Protein AF-A0A1T2L391-F1 (afdb_monomer)

Secondary structure (DSSP, 8-state):
---------S-PPTT-EEEEEEE-TTS-EEEEEEE--

Radius of gyration: 12.39 Å; Cα contacts (8 Å, |Δi|>4): 36; chains: 1; bounding box: 23×15×32 Å

InterPro domains:
  IPR013783 Immunoglobulin-like fold [G3DSA:2.60.40.10] (1-37)
  IPR014756 Immunoglobulin E-set [SSF81296] (1-36)
  IPR014880 Sulphur oxidation protein SoxZ [PF08770] (1-33)

Solvent-accessible surface area (backbone atoms only — not comparable to full-atom values): 2718 Å² total; per-residue (Å²): 136,87,86,84,87,88,86,86,85,83,90,80,54,74,65,40,80,48,74,50,72,52,70,52,101,83,73,51,72,56,74,52,77,47,64,40,118

Structure (mmCIF, N/CA/C/O backbone):
data_AF-A0A1T2L391-F1
#
_entry.id   AF-A0A1T2L391-F1
#
loop_
_atom_site.group_PDB
_atom_site.id
_atom_site.type_symbol
_atom_site.label_atom_id
_atom_site.label_alt_id
_atom_site.label_comp_id
_atom_site.label_asym_id
_atom_site.label_entity_id
_atom_site.label_seq_id
_atom_site.pdbx_PDB_ins_code
_atom_site.Cartn_x
_atom_site.Cartn_y
_atom_site.Cartn_z
_atom_site.occupancy
_atom_site.B_iso_or_equiv
_atom_site.auth_seq_id
_atom_site.auth_comp_id
_atom_site.auth_asym_id
_atom_site.auth_atom_id
_atom_site.pdbx_PDB_model_num
ATOM 1 N N . LYS A 1 1 ? -0.070 -8.419 -19.106 1.00 64.69 1 LYS A N 1
ATOM 2 C CA . LYS A 1 1 ? -0.367 -9.289 -17.940 1.00 64.69 1 LYS A CA 1
ATOM 3 C C . LYS A 1 1 ? -0.735 -8.370 -16.790 1.00 64.69 1 LYS A C 1
ATOM 5 O O . LYS A 1 1 ? 0.006 -7.419 -16.596 1.00 64.69 1 LYS A O 1
ATOM 10 N N . ASN A 1 2 ? -1.834 -8.631 -16.086 1.00 76.12 2 ASN A N 1
ATOM 11 C CA . ASN A 1 2 ? -2.282 -7.809 -14.959 1.00 76.12 2 ASN A CA 1
ATOM 12 C C . ASN A 1 2 ? -1.752 -8.457 -13.674 1.00 76.12 2 ASN A C 1
ATOM 14 O O . ASN A 1 2 ? -2.279 -9.502 -13.287 1.00 76.12 2 ASN A O 1
ATOM 18 N N . PRO A 1 3 ? -0.658 -7.949 -13.082 1.00 76.38 3 PRO A N 1
ATOM 19 C CA . PRO A 1 3 ? -0.130 -8.514 -11.850 1.00 76.38 3 PRO A CA 1
ATOM 20 C C . PRO A 1 3 ? -1.139 -8.308 -10.715 1.00 76.38 3 PRO A 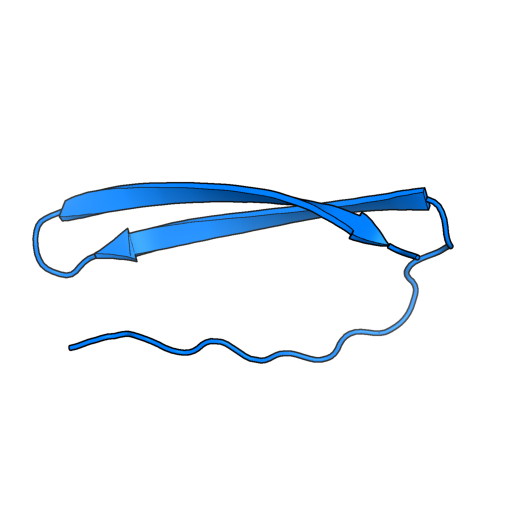C 1
ATOM 22 O O . PRO A 1 3 ? -1.716 -7.233 -10.573 1.00 76.38 3 PRO A O 1
ATOM 25 N N . TYR A 1 4 ? -1.354 -9.354 -9.920 1.00 86.81 4 TYR A N 1
ATOM 26 C CA . TYR A 1 4 ? -2.176 -9.315 -8.715 1.00 86.81 4 TYR A CA 1
ATOM 27 C C . TYR A 1 4 ? -1.280 -9.577 -7.506 1.00 86.81 4 TYR A C 1
ATOM 29 O O . TYR A 1 4 ? -0.524 -10.549 -7.500 1.00 86.81 4 TYR A O 1
ATOM 37 N N . LEU A 1 5 ? -1.371 -8.712 -6.497 1.00 85.50 5 LEU A N 1
ATOM 38 C CA . LEU A 1 5 ? -0.614 -8.807 -5.255 1.00 85.50 5 LEU A CA 1
ATOM 39 C C . LEU A 1 5 ? -1.589 -8.889 -4.079 1.00 85.50 5 LEU A C 1
ATOM 41 O O . LEU A 1 5 ? -2.476 -8.051 -3.940 1.00 85.50 5 LEU A O 1
ATOM 45 N N . SER A 1 6 ? -1.404 -9.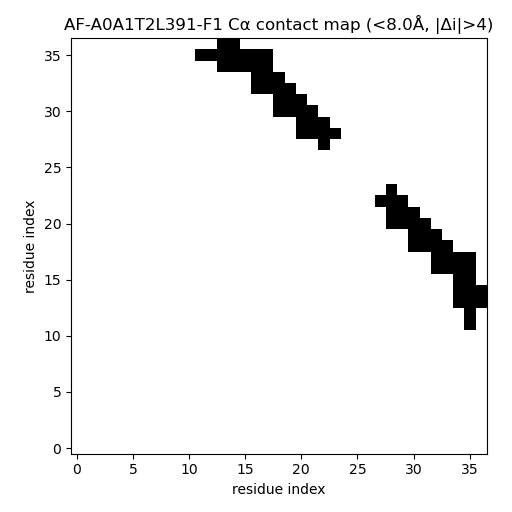892 -3.224 1.00 90.50 6 SER A N 1
ATOM 46 C CA . SER A 1 6 ? -2.143 -10.054 -1.973 1.00 90.50 6 SER A CA 1
ATOM 47 C C . SER A 1 6 ? -1.169 -10.408 -0.860 1.00 90.50 6 SER A C 1
ATOM 49 O O . SER A 1 6 ? -0.266 -11.222 -1.051 1.00 90.50 6 SER A O 1
ATOM 51 N N . PHE A 1 7 ? -1.340 -9.779 0.297 1.00 88.81 7 PHE A N 1
ATOM 52 C CA . PHE A 1 7 ? -0.519 -10.001 1.479 1.00 88.81 7 PHE A CA 1
ATOM 53 C C . PHE A 1 7 ? -1.364 -9.827 2.736 1.00 88.81 7 PHE A C 1
ATOM 55 O O . PHE A 1 7 ? -2.438 -9.225 2.725 1.00 88.81 7 PHE A O 1
ATOM 62 N N . LYS A 1 8 ? 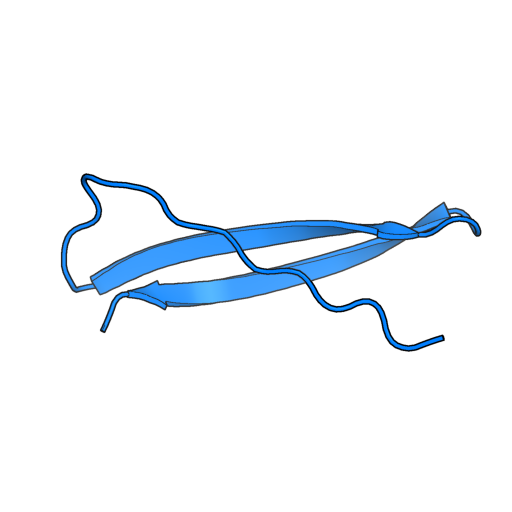-0.861 -10.363 3.844 1.00 91.12 8 LYS A N 1
ATOM 63 C CA . LYS A 1 8 ? -1.472 -10.240 5.163 1.00 91.12 8 LYS A CA 1
ATOM 64 C C . LYS A 1 8 ? -0.387 -9.883 6.160 1.00 91.12 8 LYS A C 1
ATOM 66 O O . LYS A 1 8 ? 0.671 -10.501 6.174 1.00 91.12 8 LYS A O 1
ATOM 71 N N . PHE A 1 9 ? -0.680 -8.921 7.015 1.00 90.06 9 PHE A N 1
ATOM 72 C CA . PHE A 1 9 ? 0.192 -8.507 8.102 1.00 90.06 9 PHE A CA 1
ATOM 73 C C . PHE A 1 9 ? -0.645 -8.296 9.369 1.00 90.06 9 PHE A C 1
ATOM 75 O O . PHE A 1 9 ? -1.877 -8.311 9.320 1.00 90.06 9 PHE A O 1
ATOM 82 N N . LYS A 1 10 ? 0.016 -8.187 10.521 1.00 92.88 10 LYS A N 1
ATOM 83 C CA . LYS A 1 10 ? -0.621 -7.925 11.819 1.00 92.88 10 LYS A CA 1
ATOM 84 C C . LYS A 1 10 ? -0.128 -6.581 12.350 1.00 92.88 10 LYS A C 1
ATOM 86 O O . LYS A 1 10 ? 0.983 -6.181 12.025 1.00 92.88 10 LYS A O 1
ATOM 91 N N . GLY A 1 11 ? -0.925 -5.940 13.204 1.00 91.69 11 GLY A N 1
ATOM 92 C CA . GLY A 1 11 ? -0.491 -4.767 13.968 1.00 91.69 11 GLY A CA 1
ATOM 93 C C . GLY A 1 11 ? -0.784 -3.400 13.345 1.00 91.69 11 GLY A C 1
ATOM 94 O O . GLY A 1 11 ? -0.307 -2.417 13.891 1.00 91.69 11 GLY A O 1
ATOM 95 N N . ALA A 1 12 ? -1.567 -3.316 12.262 1.00 92.25 12 ALA A N 1
ATOM 96 C CA . ALA A 1 12 ? -2.135 -2.036 11.828 1.00 92.25 12 ALA A CA 1
ATOM 97 C C . ALA A 1 12 ? -3.347 -1.653 12.682 1.00 92.25 12 ALA A C 1
ATOM 99 O O . ALA A 1 12 ? -4.193 -2.497 12.995 1.00 92.25 12 ALA A O 1
ATOM 100 N N . ALA A 1 13 ? -3.448 -0.368 12.993 1.00 94.81 13 ALA A N 1
ATOM 101 C CA . ALA A 1 13 ? -4.641 0.262 13.520 1.00 94.81 13 ALA A CA 1
ATOM 102 C C . ALA A 1 13 ? -5.519 0.812 12.384 1.00 94.81 13 ALA A C 1
ATOM 104 O O . ALA A 1 13 ? -5.074 1.063 11.262 1.00 94.81 13 ALA A O 1
ATOM 105 N N . LYS A 1 14 ? -6.801 1.026 12.688 1.00 94.25 14 LYS A N 1
ATOM 106 C CA . LYS A 1 14 ? -7.710 1.744 11.793 1.00 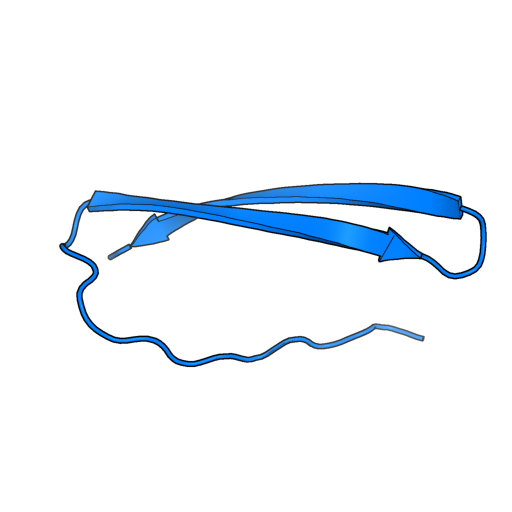94.25 14 LYS A CA 1
ATOM 107 C C . LYS A 1 14 ? -7.210 3.175 11.589 1.00 94.25 14 LYS A C 1
ATOM 109 O O . LYS A 1 14 ? -6.944 3.877 12.559 1.00 94.25 14 LYS A O 1
ATOM 114 N N . GLY A 1 15 ? -7.158 3.613 10.336 1.00 94.81 15 GLY A N 1
ATOM 115 C CA . GLY A 1 15 ? -6.655 4.926 9.940 1.00 94.81 15 GLY A CA 1
ATOM 116 C C . GLY A 1 15 ? -5.160 4.957 9.625 1.00 94.81 15 GLY A C 1
ATOM 117 O O . GLY A 1 15 ? -4.705 5.953 9.062 1.00 94.81 15 GLY A O 1
ATOM 118 N N . ASP A 1 16 ? -4.415 3.883 9.910 1.00 96.38 16 ASP A N 1
ATOM 119 C CA . ASP A 1 16 ? -3.015 3.787 9.503 1.00 96.38 16 ASP A CA 1
ATOM 120 C C . ASP A 1 16 ? -2.889 3.880 7.985 1.00 96.38 16 ASP A C 1
ATOM 122 O O . ASP A 1 16 ? -3.715 3.355 7.229 1.00 96.38 16 ASP A O 1
ATOM 126 N N . LYS A 1 17 ? -1.822 4.539 7.538 1.00 96.06 17 LYS A N 1
ATOM 127 C CA . LYS A 1 17 ? -1.483 4.631 6.124 1.00 96.06 17 LYS A CA 1
ATOM 128 C C . LYS A 1 17 ? -0.699 3.402 5.692 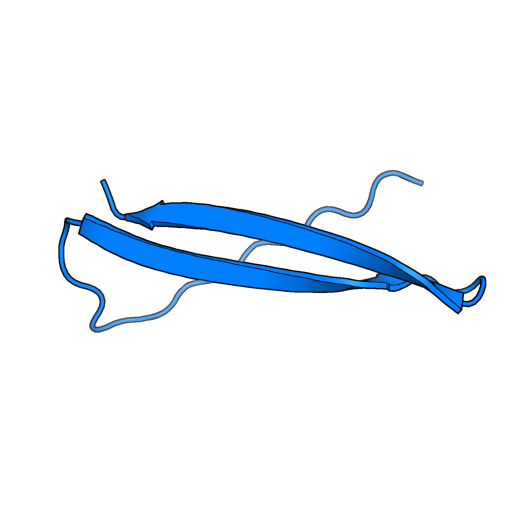1.00 96.06 17 LYS A C 1
ATOM 130 O O . LYS A 1 17 ? 0.316 3.053 6.289 1.00 96.06 17 LYS A O 1
ATOM 135 N N . LEU A 1 18 ? -1.159 2.785 4.615 1.00 93.62 18 LEU A N 1
ATOM 136 C CA . LEU A 1 18 ? -0.494 1.697 3.923 1.00 93.62 18 LEU A CA 1
ATOM 137 C C . LEU A 1 18 ? -0.063 2.190 2.544 1.00 93.62 18 LEU A C 1
ATOM 139 O O . LEU A 1 18 ? -0.908 2.555 1.726 1.00 93.62 18 LEU A O 1
ATOM 143 N N . THR A 1 19 ? 1.240 2.145 2.282 1.00 95.00 19 THR A N 1
ATOM 144 C CA . THR A 1 19 ? 1.824 2.483 0.980 1.00 95.00 19 THR A CA 1
ATOM 145 C C . THR A 1 19 ? 2.417 1.230 0.351 1.00 95.00 19 THR A C 1
ATOM 147 O O . THR A 1 19 ? 3.152 0.486 1.000 1.00 95.00 19 THR A O 1
ATOM 150 N N . ILE A 1 20 ? 2.103 0.994 -0.919 1.00 93.00 20 ILE A N 1
ATOM 151 C CA . ILE A 1 20 ? 2.660 -0.089 -1.730 1.00 93.00 20 ILE A CA 1
ATOM 152 C C . ILE A 1 20 ? 3.356 0.556 -2.923 1.00 93.00 20 ILE A C 1
ATOM 154 O O . ILE A 1 20 ? 2.752 1.392 -3.587 1.00 93.00 20 ILE A O 1
ATOM 158 N N . SER A 1 21 ? 4.592 0.157 -3.214 1.00 94.69 21 SER A N 1
ATOM 159 C CA . SER A 1 21 ? 5.338 0.585 -4.400 1.00 94.69 21 SER A CA 1
ATOM 160 C C . SER A 1 21 ? 5.977 -0.607 -5.107 1.00 94.69 21 SER A C 1
ATOM 162 O O . SER A 1 21 ? 6.268 -1.631 -4.485 1.00 94.69 21 SER A O 1
ATOM 164 N N . TRP A 1 22 ? 6.169 -0.498 -6.420 1.00 92.12 22 TRP A N 1
ATOM 165 C CA . TRP A 1 22 ? 6.800 -1.549 -7.219 1.00 92.12 22 TRP A CA 1
ATOM 166 C C . TRP A 1 22 ? 7.563 -0.985 -8.416 1.00 92.12 22 TRP A C 1
ATOM 168 O O . TRP A 1 22 ? 7.338 0.146 -8.843 1.00 92.12 22 TRP A O 1
ATOM 178 N N . VAL A 1 23 ? 8.458 -1.814 -8.958 1.00 93.31 23 VAL A N 1
ATOM 179 C CA . VAL A 1 23 ? 9.156 -1.599 -10.230 1.00 93.31 23 VAL A CA 1
ATOM 180 C C . VAL A 1 23 ? 8.793 -2.753 -11.162 1.00 93.31 23 VAL A C 1
ATOM 182 O O . VAL A 1 23 ? 8.812 -3.915 -10.749 1.00 93.31 23 VAL A O 1
ATOM 185 N N . ASP A 1 24 ? 8.421 -2.449 -12.400 1.00 90.62 24 ASP A N 1
ATOM 186 C CA . ASP A 1 24 ? 8.108 -3.445 -13.416 1.00 90.62 24 ASP A CA 1
ATOM 187 C C . ASP A 1 24 ? 9.368 -3.956 -14.138 1.00 90.62 24 ASP A C 1
ATOM 189 O O . ASP A 1 24 ? 10.482 -3.456 -13.982 1.00 90.62 24 ASP A O 1
ATOM 193 N N . ASN A 1 25 ? 9.197 -4.983 -14.970 1.00 91.06 25 ASN A N 1
ATOM 194 C CA . ASN A 1 25 ? 10.300 -5.592 -15.715 1.00 91.06 25 ASN A CA 1
ATOM 195 C C . ASN A 1 25 ? 10.830 -4.738 -16.884 1.00 91.06 25 ASN A C 1
ATOM 197 O O . ASN A 1 25 ? 11.728 -5.181 -17.596 1.00 91.06 25 ASN A O 1
ATOM 201 N N . LYS A 1 26 ? 10.261 -3.554 -17.112 1.00 92.94 26 LYS A N 1
ATOM 202 C CA . LYS A 1 26 ? 10.709 -2.550 -18.081 1.00 92.94 26 LYS A CA 1
ATOM 203 C C . LYS A 1 26 ? 11.345 -1.335 -17.394 1.00 92.94 26 LYS A C 1
ATOM 205 O O . LYS A 1 26 ? 11.732 -0.399 -18.087 1.00 92.94 26 LYS A O 1
ATOM 210 N N . GLY A 1 27 ? 11.476 -1.356 -16.066 1.00 94.88 27 GLY A N 1
ATOM 211 C CA . GLY A 1 27 ? 12.048 -0.269 -15.274 1.00 94.88 27 GLY A CA 1
ATOM 212 C C . GLY A 1 27 ? 11.066 0.857 -14.938 1.00 94.88 27 GLY A C 1
ATOM 213 O O . GLY A 1 27 ? 11.492 1.867 -14.386 1.00 94.88 27 GLY A O 1
ATOM 214 N N . GLY A 1 28 ? 9.775 0.706 -15.248 1.00 94.25 28 GLY A N 1
ATOM 215 C CA . GLY A 1 28 ? 8.730 1.616 -14.780 1.00 94.25 28 GLY A CA 1
ATOM 216 C C . GLY A 1 28 ? 8.451 1.404 -13.294 1.00 94.25 28 GLY A C 1
ATOM 217 O O . GLY A 1 28 ? 8.585 0.288 -12.797 1.00 94.25 28 GLY A O 1
ATOM 218 N N . SER A 1 29 ? 8.058 2.451 -12.575 1.00 94.56 29 SER A N 1
ATOM 219 C CA . SER A 1 29 ? 7.693 2.365 -11.160 1.00 94.56 29 SER A CA 1
ATOM 220 C C . SER A 1 29 ? 6.344 3.015 -10.891 1.00 94.56 29 SER A C 1
ATOM 222 O O . SER A 1 29 ? 5.932 3.925 -11.609 1.00 94.56 29 SER A O 1
ATOM 224 N N . ASP A 1 30 ? 5.651 2.530 -9.864 1.00 94.25 30 ASP A N 1
ATOM 225 C CA . ASP A 1 30 ? 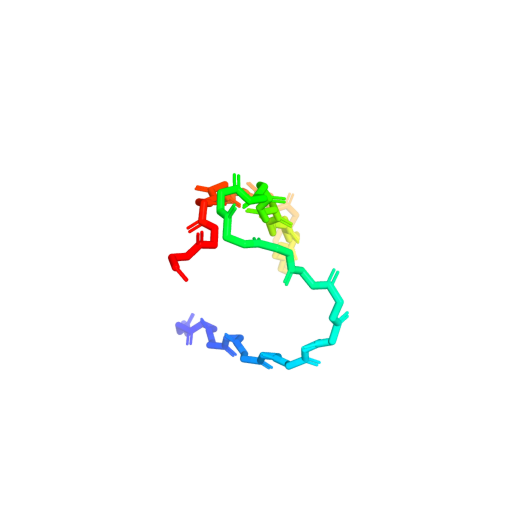4.381 3.103 -9.421 1.00 94.25 30 ASP A CA 1
ATOM 226 C C . ASP A 1 30 ? 4.170 2.873 -7.915 1.00 94.25 30 ASP A 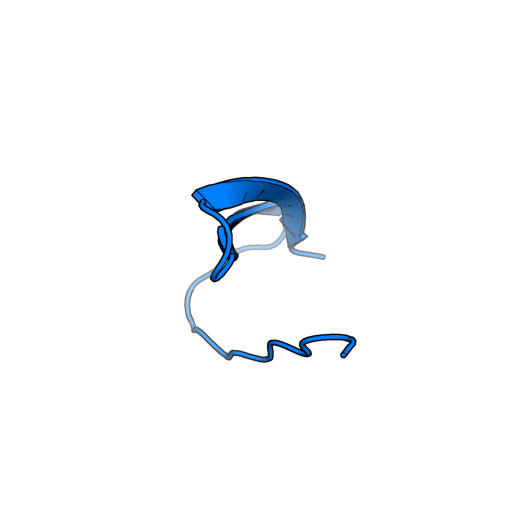C 1
ATOM 228 O O . ASP A 1 30 ? 4.879 2.078 -7.282 1.00 94.25 30 ASP A O 1
ATOM 232 N N . SER A 1 31 ? 3.215 3.597 -7.329 1.00 95.00 31 SER A N 1
ATOM 233 C CA . SER A 1 31 ? 2.846 3.472 -5.922 1.00 95.00 31 SER A CA 1
ATOM 234 C C . SER A 1 31 ? 1.384 3.820 -5.650 1.00 95.00 31 SER A C 1
ATOM 236 O O . SER A 1 31 ? 0.802 4.686 -6.296 1.00 95.00 31 SER A O 1
ATOM 23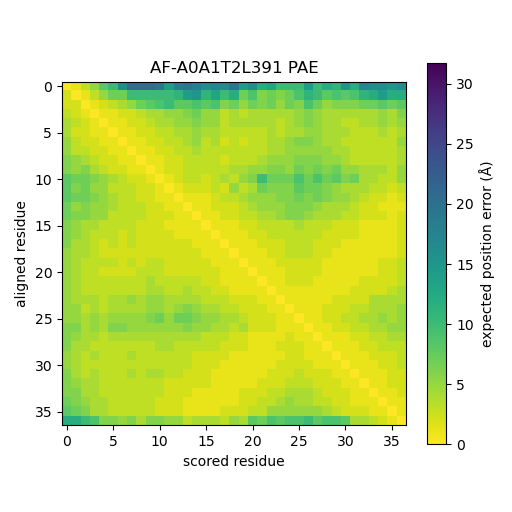8 N N . VAL A 1 32 ? 0.811 3.187 -4.629 1.00 94.06 32 VAL A N 1
ATOM 239 C CA . VAL A 1 32 ? -0.537 3.461 -4.123 1.00 94.06 32 VAL A CA 1
ATOM 240 C C . VAL A 1 32 ? -0.483 3.628 -2.610 1.00 94.06 32 VAL A C 1
AT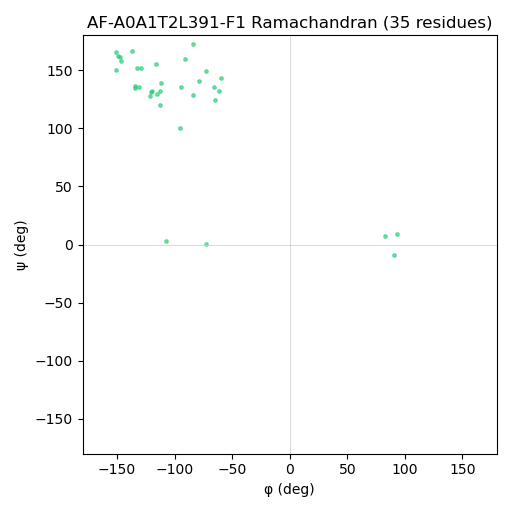OM 242 O O . VAL A 1 32 ? 0.132 2.822 -1.913 1.00 94.06 32 VAL A O 1
ATOM 245 N N . GLU A 1 33 ? -1.170 4.651 -2.105 1.00 96.00 33 GLU A N 1
ATOM 246 C CA . GLU A 1 33 ? -1.410 4.874 -0.677 1.00 96.00 33 GLU A CA 1
ATOM 247 C C . GLU A 1 33 ? -2.897 4.673 -0.357 1.00 96.00 33 GLU A C 1
ATOM 249 O O . GLU A 1 33 ? -3.780 5.094 -1.106 1.00 96.00 33 GLU A O 1
ATOM 254 N N . THR A 1 34 ? -3.188 4.027 0.771 1.00 95.12 34 THR A N 1
ATOM 255 C CA . THR A 1 34 ? -4.552 3.861 1.277 1.00 95.12 34 THR A CA 1
ATOM 256 C C . THR A 1 34 ? -4.589 3.867 2.802 1.00 95.12 34 THR A C 1
ATOM 258 O O . THR A 1 34 ? -3.589 3.581 3.455 1.00 95.12 34 THR A O 1
ATOM 261 N N . ALA A 1 35 ? -5.750 4.181 3.375 1.00 95.56 35 ALA A N 1
ATOM 262 C CA . ALA A 1 35 ? -5.975 4.094 4.813 1.00 95.56 35 ALA A CA 1
ATOM 263 C C . ALA A 1 35 ? -6.598 2.739 5.180 1.00 95.56 35 ALA A C 1
ATOM 265 O O . ALA A 1 35 ? -7.551 2.288 4.536 1.00 95.56 35 ALA A O 1
ATOM 266 N N . ILE A 1 36 ? -6.094 2.112 6.242 1.00 92.25 36 ILE A N 1
ATOM 267 C CA . ILE A 1 36 ? -6.674 0.896 6.820 1.00 92.25 36 ILE A CA 1
ATOM 268 C C . ILE A 1 36 ? -8.072 1.231 7.377 1.00 92.25 36 ILE A C 1
ATOM 270 O O . ILE A 1 36 ? -8.216 2.160 8.175 1.00 92.25 36 ILE A O 1
ATOM 274 N N . LYS A 1 37 ? -9.107 0.504 6.932 1.00 86.00 37 LYS A N 1
ATOM 275 C CA . LYS A 1 37 ? -10.515 0.730 7.321 1.00 86.00 37 LYS A CA 1
ATOM 276 C C . LYS A 1 37 ? -10.898 0.085 8.649 1.00 86.00 37 LYS A C 1
ATOM 278 O O . LYS A 1 37 ? -10.360 -0.998 8.951 1.00 86.00 37 LYS A O 1
#

Foldseek 3Di:
DDDDDDDDDDDDDFQDKDKDKDADPVRDIDMDIDTHD

Mean predicted aligned error: 3.53 Å

Sequence (37 aa):
KNPYLSFKFKGAAKGDKLTISWVDNKGGSDSVETAIK

Organism: NCBI:txid642797

Nearest PDB structures (foldseek):
  8qti-assembly1_J  TM=4.528E-01  e=6.826E+00  Mycolicibacterium smegmatis MC2 155

pLDDT: mean 91.12, std 6.36, range [64.69, 96.38]